Protein AF-A0A351D1A9-F1 (afdb_monomer)

Radius of gyration: 12.64 Å; Cα contacts (8 Å, |Δi|>4): 153; chains: 1; bounding box: 31×25×31 Å

Solvent-accessible surface area (backbone atoms only — not comparable to full-atom values): 4800 Å² total; per-residue (Å²): 104,42,30,51,98,63,41,68,65,44,70,67,49,35,68,40,29,40,36,35,28,71,86,70,49,76,46,57,42,79,45,65,41,35,89,54,97,82,57,46,74,46,72,40,67,95,66,89,62,55,70,41,31,45,36,35,53,52,69,67,50,53,49,98,86,67,49,62,37,66,66,43,75,47,74,56,75,81,84,128

Foldseek 3Di:
DAAAPRHDPDPLQQVQKWWQFPVRDIDTAPDWDDDDNQRDIDGHDPDDTDTFKMWGDWDRDADNVRHIDHTDMDTDDDDD

Structure (mmCIF, N/CA/C/O backbone):
data_AF-A0A351D1A9-F1
#
_entry.id   AF-A0A351D1A9-F1
#
loop_
_atom_site.group_PDB
_atom_site.id
_atom_site.type_symbol
_atom_site.label_atom_id
_atom_site.label_alt_id
_atom_site.label_comp_id
_atom_site.l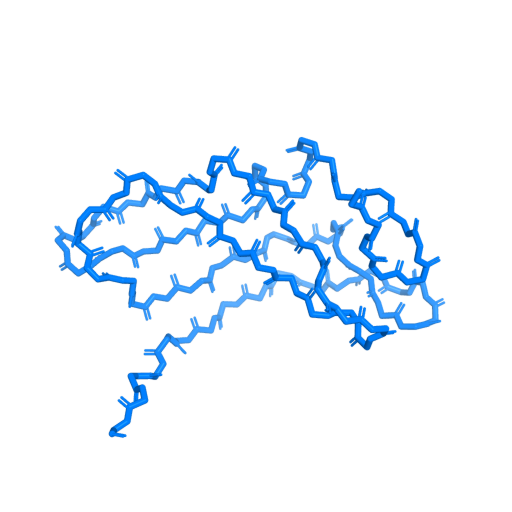abel_asym_id
_atom_site.label_entity_id
_atom_site.label_seq_id
_atom_site.pdbx_PDB_ins_code
_atom_site.Cartn_x
_atom_site.Cartn_y
_atom_site.Cartn_z
_atom_site.occupancy
_atom_site.B_iso_or_equiv
_atom_site.auth_seq_id
_atom_site.auth_comp_id
_atom_site.auth_asym_id
_atom_site.auth_atom_id
_atom_site.pdbx_PDB_model_num
ATOM 1 N N . MET A 1 1 ? -3.434 4.122 -14.987 1.00 46.44 1 MET A N 1
ATOM 2 C CA . MET A 1 1 ? -2.763 4.533 -13.742 1.00 46.44 1 MET A CA 1
ATOM 3 C C . MET A 1 1 ? -1.307 4.166 -13.907 1.00 46.44 1 MET A C 1
ATOM 5 O O . MET A 1 1 ? -1.017 3.008 -14.191 1.00 46.44 1 MET A O 1
ATOM 9 N N . THR A 1 2 ? -0.438 5.163 -13.895 1.00 46.34 2 THR A N 1
ATOM 10 C CA . THR A 1 2 ? 0.998 5.031 -14.142 1.00 46.34 2 THR A CA 1
ATOM 11 C C . THR A 1 2 ? 1.690 5.582 -12.911 1.00 46.34 2 THR A C 1
ATOM 13 O O . THR A 1 2 ? 1.515 6.758 -12.662 1.00 46.34 2 THR A O 1
ATOM 16 N N . GLY A 1 3 ? 2.362 4.719 -12.161 1.00 50.69 3 GLY A N 1
ATOM 17 C CA . GLY A 1 3 ? 3.229 5.005 -11.023 1.00 50.69 3 GLY A CA 1
ATOM 18 C C . GLY A 1 3 ? 4.528 5.728 -11.407 1.00 50.69 3 GLY A C 1
ATOM 19 O O . GLY A 1 3 ? 4.636 6.261 -12.520 1.00 50.69 3 GLY A O 1
ATOM 20 N N . PRO A 1 4 ? 5.557 5.653 -10.539 1.00 51.69 4 PRO A N 1
ATOM 21 C CA . PRO A 1 4 ? 6.795 6.397 -10.704 1.00 51.69 4 PRO A CA 1
ATOM 22 C C . PRO A 1 4 ? 7.419 6.251 -12.095 1.00 51.69 4 PRO A C 1
ATOM 24 O O . PRO A 1 4 ? 7.524 5.138 -12.609 1.00 51.69 4 PRO A O 1
ATOM 27 N N . GLN A 1 5 ? 7.805 7.363 -12.730 1.00 56.12 5 GLN A N 1
ATOM 28 C CA . GLN A 1 5 ? 8.322 7.400 -14.115 1.00 56.12 5 GLN A CA 1
ATOM 29 C C . GLN A 1 5 ? 7.395 6.786 -15.188 1.00 56.12 5 GLN A C 1
ATOM 31 O O . GLN A 1 5 ? 7.844 6.368 -16.257 1.00 56.12 5 GLN A O 1
ATOM 36 N N . GLY A 1 6 ? 6.090 6.710 -14.940 1.00 57.38 6 GLY A N 1
ATOM 37 C CA . GLY A 1 6 ? 5.157 6.085 -15.870 1.00 57.38 6 GLY A CA 1
ATOM 38 C C . GLY A 1 6 ? 4.995 4.568 -15.678 1.00 57.38 6 GLY A C 1
ATOM 39 O O . GLY A 1 6 ? 4.256 3.938 -16.442 1.00 57.38 6 GLY A O 1
ATOM 40 N N . ALA A 1 7 ? 5.667 3.959 -14.691 1.00 63.56 7 ALA A N 1
ATOM 41 C CA . ALA A 1 7 ? 5.628 2.518 -14.447 1.00 63.56 7 ALA A CA 1
ATOM 42 C C . ALA A 1 7 ? 4.235 2.077 -13.985 1.00 63.56 7 ALA A C 1
ATOM 44 O O . ALA A 1 7 ? 3.684 2.632 -13.048 1.00 63.56 7 ALA A O 1
ATOM 45 N N . ALA A 1 8 ? 3.622 1.069 -14.603 1.00 68.06 8 ALA A N 1
ATOM 46 C CA . ALA A 1 8 ? 2.281 0.648 -14.194 1.00 68.06 8 ALA A CA 1
ATOM 47 C C . ALA A 1 8 ? 2.253 0.179 -12.723 1.00 68.06 8 ALA A C 1
ATOM 49 O O . ALA A 1 8 ? 2.991 -0.732 -12.346 1.00 68.06 8 ALA A O 1
ATOM 50 N N . LEU A 1 9 ? 1.359 0.754 -11.908 1.00 82.25 9 LEU A N 1
ATOM 51 C CA . LEU A 1 9 ? 1.023 0.197 -10.596 1.00 82.25 9 LEU A CA 1
ATOM 52 C C . LEU A 1 9 ? 0.270 -1.117 -10.828 1.00 82.25 9 LEU A C 1
ATOM 54 O O . LEU A 1 9 ? -0.858 -1.108 -11.327 1.00 82.25 9 LEU A O 1
ATOM 58 N N . ALA A 1 10 ? 0.914 -2.244 -10.526 1.00 83.94 10 ALA A N 1
ATOM 59 C CA . ALA A 1 10 ? 0.388 -3.576 -10.792 1.00 83.94 10 ALA A CA 1
ATOM 60 C C . ALA A 1 10 ? 0.076 -4.341 -9.496 1.00 83.94 10 ALA A C 1
ATOM 62 O O . ALA A 1 10 ? 0.272 -3.860 -8.378 1.00 83.94 10 ALA A O 1
ATOM 63 N N . GLU A 1 11 ? -0.415 -5.571 -9.655 1.00 91.50 11 GLU A N 1
ATOM 64 C CA . GLU A 1 11 ? -0.788 -6.446 -8.539 1.00 91.50 11 GLU A CA 1
ATOM 65 C C . GLU A 1 11 ? 0.361 -6.690 -7.555 1.00 91.50 11 GLU A C 1
ATOM 67 O O . GLU A 1 11 ? 0.116 -6.802 -6.355 1.00 91.50 11 GLU A O 1
ATOM 72 N N . ALA A 1 12 ? 1.610 -6.721 -8.030 1.00 92.81 12 ALA A N 1
ATOM 73 C CA . ALA A 1 12 ? 2.774 -6.863 -7.163 1.00 92.81 12 ALA A CA 1
ATOM 74 C C . ALA A 1 12 ? 2.893 -5.672 -6.200 1.00 92.81 12 ALA A C 1
ATOM 76 O O . ALA A 1 12 ? 2.961 -5.873 -4.992 1.00 92.81 12 ALA A O 1
ATOM 77 N N . GLN A 1 13 ? 2.816 -4.437 -6.706 1.00 91.50 13 GLN A N 1
ATOM 78 C CA . GLN A 1 13 ? 2.830 -3.226 -5.881 1.00 91.50 13 GLN A CA 1
ATOM 79 C C . GLN A 1 13 ? 1.640 -3.181 -4.918 1.00 91.50 13 GLN A C 1
ATOM 81 O O . GLN A 1 13 ? 1.816 -2.871 -3.742 1.00 91.50 13 GLN A O 1
ATOM 86 N N . ARG A 1 14 ? 0.436 -3.537 -5.391 1.00 94.50 14 ARG A N 1
ATOM 87 C CA . ARG A 1 14 ? -0.779 -3.554 -4.559 1.00 94.50 14 ARG A CA 1
ATOM 88 C C . ARG A 1 14 ? -0.656 -4.535 -3.396 1.00 94.50 14 ARG A C 1
ATOM 90 O O . ARG A 1 14 ? -0.985 -4.190 -2.268 1.00 94.50 14 ARG A O 1
ATOM 97 N N . THR A 1 15 ? -0.189 -5.751 -3.662 1.00 95.81 15 THR A N 1
ATOM 98 C CA . THR A 1 15 ? -0.074 -6.806 -2.641 1.00 95.81 15 THR A CA 1
ATOM 99 C C . THR A 1 15 ? 1.168 -6.658 -1.760 1.00 95.81 15 THR A C 1
ATOM 101 O O . THR A 1 15 ? 1.188 -7.156 -0.636 1.00 95.81 15 THR A O 1
ATOM 104 N N . GLY A 1 16 ? 2.181 -5.931 -2.227 1.00 95.50 16 GLY A N 1
ATOM 105 C CA . GLY A 1 16 ? 3.355 -5.567 -1.440 1.00 95.50 16 GLY A CA 1
ATOM 106 C C . GLY A 1 16 ? 3.137 -4.440 -0.431 1.00 95.50 16 GLY A C 1
ATOM 107 O O . GLY A 1 16 ? 4.011 -4.215 0.404 1.00 95.50 16 GLY A O 1
ATOM 108 N N . LEU A 1 17 ? 1.996 -3.745 -0.491 1.00 95.88 17 LEU A N 1
ATOM 109 C CA . LEU A 1 17 ? 1.599 -2.728 0.478 1.00 95.88 17 LEU A CA 1
ATOM 110 C C . LEU A 1 17 ? 0.644 -3.332 1.514 1.00 95.88 17 LEU A C 1
ATOM 112 O O . LEU A 1 17 ? -0.395 -3.893 1.168 1.00 95.88 17 LEU A O 1
ATOM 116 N N . THR A 1 18 ? 0.976 -3.179 2.795 1.00 98.00 18 THR A N 1
ATOM 117 C CA . THR A 1 18 ? 0.121 -3.559 3.927 1.00 98.00 18 THR A CA 1
ATOM 118 C C . THR A 1 18 ? -0.188 -2.341 4.786 1.00 98.00 18 THR A C 1
ATOM 120 O O . THR A 1 18 ? 0.714 -1.603 5.179 1.00 98.00 18 THR A O 1
ATOM 123 N N . VAL A 1 19 ? -1.458 -2.153 5.133 1.00 97.94 19 VAL A N 1
ATOM 124 C CA . VAL A 1 19 ? -1.912 -1.107 6.053 1.00 97.94 19 VAL A CA 1
ATOM 125 C C . VAL A 1 19 ? -2.316 -1.740 7.378 1.00 97.94 19 VAL A C 1
ATOM 127 O O . VAL A 1 19 ? -3.112 -2.676 7.401 1.00 97.94 19 VAL A O 1
ATOM 130 N N . LEU A 1 20 ? -1.762 -1.228 8.477 1.00 98.19 20 LEU A N 1
ATOM 131 C CA . LEU A 1 20 ? -2.247 -1.500 9.828 1.00 98.19 20 LEU A CA 1
ATOM 132 C C . LEU A 1 20 ? -3.399 -0.547 10.132 1.00 98.19 20 LEU A C 1
ATOM 134 O O . LEU A 1 20 ? -3.236 0.669 10.011 1.00 98.19 20 LEU A O 1
ATOM 138 N N . LEU A 1 21 ? -4.525 -1.097 10.558 1.00 97.88 21 LEU A N 1
ATOM 139 C CA . LEU A 1 21 ? -5.706 -0.354 10.971 1.00 97.88 21 LEU A CA 1
ATOM 140 C C . LEU A 1 21 ? -5.755 -0.207 12.497 1.00 97.88 21 LEU A C 1
ATOM 142 O O . LEU A 1 21 ? -5.141 -0.976 13.236 1.00 97.88 21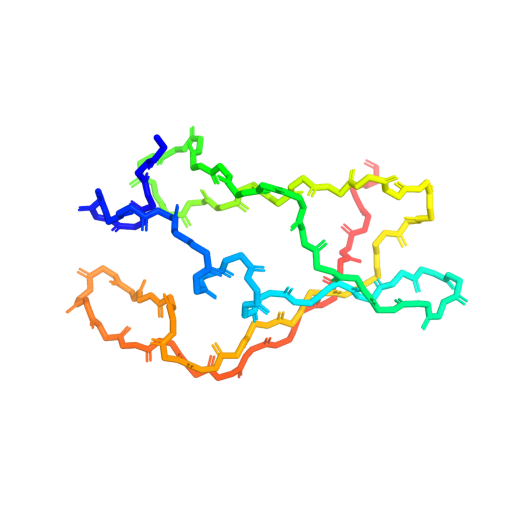 LEU A O 1
ATOM 146 N N . GLU A 1 22 ? -6.519 0.770 12.980 1.00 97.44 22 GLU A N 1
ATOM 147 C CA . GLU A 1 22 ? -6.676 1.062 14.413 1.00 97.44 22 GLU A CA 1
ATOM 148 C C . GLU A 1 22 ? -7.262 -0.112 15.213 1.00 97.44 22 GLU A C 1
ATOM 150 O O . GLU A 1 22 ? -6.919 -0.313 16.377 1.00 97.44 22 GLU A O 1
ATOM 155 N N . ASN A 1 23 ? -8.095 -0.939 14.578 1.00 97.06 23 ASN A N 1
ATOM 156 C CA . ASN A 1 23 ? -8.654 -2.148 15.186 1.00 97.06 23 ASN A CA 1
ATOM 157 C C . ASN A 1 23 ? -7.633 -3.304 15.309 1.00 97.06 23 ASN A C 1
ATOM 159 O O . ASN A 1 23 ? -7.973 -4.360 15.841 1.00 97.06 23 ASN A O 1
ATOM 163 N N . GLY A 1 24 ? -6.395 -3.108 14.843 1.00 97.88 24 GLY A N 1
ATOM 164 C CA . GLY A 1 24 ? -5.312 -4.089 14.866 1.00 97.88 24 GLY A CA 1
ATOM 165 C C . GLY A 1 24 ? -5.190 -4.937 13.597 1.00 97.88 24 GLY A C 1
ATOM 166 O O . GLY A 1 24 ? -4.202 -5.668 13.463 1.00 97.88 24 GLY A O 1
ATOM 167 N N . ASP A 1 25 ? -6.135 -4.829 12.661 1.00 98.19 25 ASP A N 1
ATOM 168 C CA . ASP A 1 25 ? -6.121 -5.607 11.425 1.00 98.19 25 ASP A CA 1
ATOM 169 C C . ASP A 1 25 ? -5.042 -5.124 10.455 1.00 98.19 25 ASP A C 1
ATOM 171 O O . ASP A 1 25 ? -4.647 -3.956 10.425 1.00 98.19 25 ASP A O 1
ATOM 175 N N . ARG A 1 26 ? -4.570 -6.057 9.626 1.00 97.94 26 ARG A N 1
ATOM 176 C CA . ARG A 1 26 ? -3.658 -5.787 8.516 1.00 97.94 26 ARG A CA 1
ATOM 177 C C . ARG A 1 26 ? -4.351 -6.100 7.206 1.00 97.94 26 ARG A C 1
ATOM 179 O O . ARG A 1 26 ? -4.779 -7.232 6.995 1.00 97.94 26 ARG A O 1
ATOM 186 N N . VAL A 1 27 ? -4.413 -5.111 6.327 1.00 98.12 27 VAL A N 1
ATOM 187 C CA . VAL A 1 27 ? -5.117 -5.209 5.045 1.00 98.12 27 VAL A CA 1
ATOM 188 C C . VAL A 1 27 ? -4.224 -4.786 3.888 1.00 98.12 27 VAL A C 1
ATOM 190 O O . VAL A 1 27 ? -3.271 -4.028 4.064 1.00 98.12 27 VAL A O 1
ATOM 193 N N . GLN A 1 28 ? -4.551 -5.265 2.692 1.00 97.88 28 GLN A N 1
ATOM 194 C CA . GLN A 1 28 ? -3.964 -4.790 1.441 1.00 97.88 28 GLN A CA 1
ATOM 195 C C . GLN A 1 28 ? -4.952 -3.846 0.742 1.00 97.88 28 GLN A C 1
ATOM 197 O O . GLN A 1 28 ? -6.164 -4.059 0.839 1.00 97.88 28 GLN A O 1
ATOM 202 N N . PRO A 1 29 ? -4.475 -2.842 -0.010 1.00 96.12 29 PRO A N 1
ATOM 203 C CA . PRO A 1 29 ? -5.338 -1.999 -0.829 1.00 96.12 29 PRO A CA 1
ATOM 204 C C . PRO A 1 29 ? -6.127 -2.785 -1.869 1.00 96.12 29 PRO A C 1
ATOM 206 O O . PRO A 1 29 ? -5.635 -3.760 -2.441 1.00 96.12 29 PRO A O 1
ATOM 209 N N . ILE A 1 30 ? -7.328 -2.303 -2.185 1.00 95.69 30 ILE A N 1
ATOM 210 C CA . ILE A 1 30 ? -8.134 -2.826 -3.298 1.00 95.69 30 ILE A CA 1
ATOM 211 C C . ILE A 1 30 ? -7.685 -2.258 -4.649 1.00 95.69 30 ILE A C 1
ATOM 213 O O . ILE A 1 30 ? -7.873 -2.895 -5.681 1.00 95.69 30 ILE A O 1
ATOM 217 N N . SER A 1 31 ? -7.055 -1.084 -4.647 1.00 92.31 31 SER A N 1
ATOM 218 C CA . SER A 1 31 ? -6.450 -0.471 -5.827 1.00 92.31 31 SER A CA 1
ATOM 219 C C . SER A 1 31 ? -5.360 0.510 -5.421 1.00 92.31 31 SER A C 1
ATOM 221 O O . SER A 1 31 ? -5.435 1.110 -4.347 1.00 92.31 31 SER A O 1
ATOM 223 N N . LEU A 1 32 ? -4.390 0.704 -6.313 1.00 91.06 32 LEU A N 1
ATOM 224 C CA . LEU A 1 32 ? -3.421 1.790 -6.232 1.00 91.06 32 LEU A CA 1
ATOM 225 C C . LEU A 1 32 ? -3.651 2.758 -7.393 1.00 91.06 32 LEU A C 1
ATOM 227 O O . LEU A 1 32 ? -3.828 2.320 -8.531 1.00 91.06 32 LEU A O 1
ATOM 231 N N . GLY A 1 33 ? -3.649 4.049 -7.093 1.00 85.88 33 GLY A N 1
ATOM 232 C CA . GLY A 1 33 ? -3.646 5.134 -8.060 1.00 85.88 33 GLY A CA 1
ATOM 233 C C . GLY A 1 33 ? -2.345 5.914 -8.000 1.00 85.88 33 GLY A C 1
ATOM 234 O O . GLY A 1 33 ? -1.646 5.877 -6.995 1.00 85.88 33 GLY A O 1
ATOM 235 N N . ASP A 1 34 ? -2.051 6.602 -9.091 1.00 80.00 34 ASP A N 1
ATOM 236 C CA . ASP A 1 34 ? -1.066 7.674 -9.130 1.00 80.00 34 ASP A CA 1
ATOM 237 C C . ASP A 1 34 ? -1.828 8.910 -9.611 1.00 80.00 34 ASP A C 1
ATOM 239 O O . ASP A 1 34 ? -2.543 8.828 -10.625 1.00 80.00 34 ASP A O 1
ATOM 243 N N . ASP A 1 35 ? -1.792 9.977 -8.821 1.00 69.12 35 ASP A N 1
ATOM 244 C CA . ASP A 1 35 ? -2.530 11.212 -9.068 1.00 69.12 35 ASP A CA 1
ATOM 245 C C . ASP A 1 35 ? -1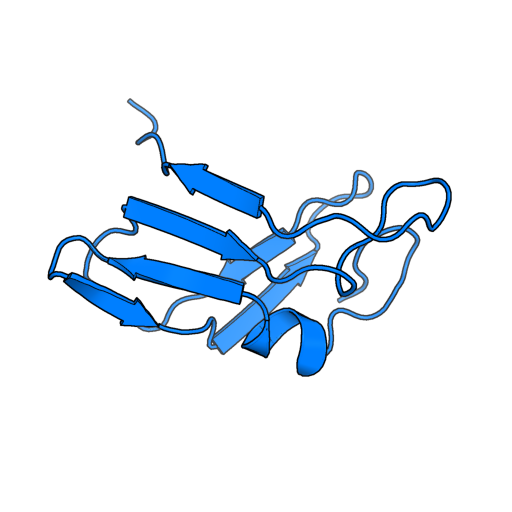.628 12.424 -9.351 1.00 69.12 35 ASP A C 1
ATOM 247 O O . ASP A 1 35 ? -2.168 13.497 -9.640 1.00 69.12 35 ASP A O 1
ATOM 251 N N . ASP A 1 36 ? -0.295 12.266 -9.372 1.00 66.62 36 ASP A N 1
ATOM 252 C CA . ASP A 1 36 ? 0.635 13.357 -9.671 1.00 66.62 36 ASP A CA 1
ATOM 253 C C . ASP A 1 36 ? 1.894 12.934 -10.471 1.00 66.62 36 ASP A C 1
ATOM 255 O O . ASP A 1 36 ? 2.146 11.760 -10.714 1.00 66.62 36 ASP A O 1
ATOM 259 N N . PRO A 1 37 ? 2.681 13.887 -11.005 1.00 64.62 37 PRO A N 1
ATOM 260 C CA . PRO A 1 37 ? 3.914 13.571 -11.735 1.00 64.62 37 PRO A CA 1
ATOM 261 C C . PRO A 1 37 ? 5.103 13.179 -10.842 1.00 64.62 37 PRO A C 1
ATOM 263 O O . PRO A 1 37 ? 6.158 12.834 -11.377 1.00 64.62 37 PRO A O 1
ATOM 266 N N . ASP A 1 38 ? 4.961 13.282 -9.519 1.00 65.62 38 ASP A N 1
ATOM 267 C CA . ASP A 1 38 ? 6.039 13.267 -8.528 1.00 65.62 38 ASP A CA 1
ATOM 268 C C . ASP A 1 38 ? 6.063 11.960 -7.710 1.00 65.62 38 ASP A C 1
ATOM 270 O O . ASP A 1 38 ? 6.658 11.902 -6.630 1.00 65.62 38 ASP A O 1
ATOM 274 N N . ASN A 1 39 ? 5.510 10.877 -8.272 1.00 70.00 39 ASN A N 1
ATOM 275 C CA . ASN A 1 39 ? 5.526 9.522 -7.716 1.00 70.00 39 ASN A CA 1
ATOM 276 C C . ASN A 1 39 ? 4.656 9.364 -6.453 1.00 70.00 39 ASN A C 1
ATOM 278 O O . ASN A 1 39 ? 4.983 8.563 -5.567 1.00 70.00 39 ASN A O 1
ATO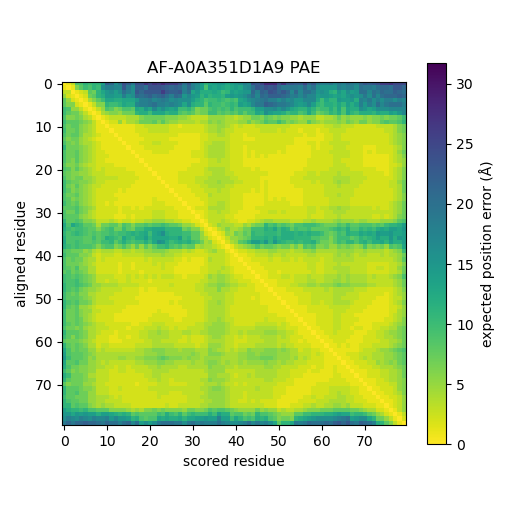M 282 N N . HIS A 1 40 ? 3.555 10.111 -6.349 1.00 79.56 40 HIS A N 1
ATOM 283 C CA . HIS A 1 40 ? 2.586 9.937 -5.274 1.00 79.56 40 HIS A CA 1
ATOM 284 C C . HIS A 1 40 ? 1.635 8.769 -5.558 1.00 79.56 40 HIS A C 1
ATOM 286 O O . HIS A 1 40 ? 1.022 8.660 -6.616 1.00 79.56 40 HIS A O 1
ATOM 292 N N . VAL A 1 41 ? 1.492 7.865 -4.585 1.00 85.00 41 VAL A N 1
ATOM 293 C CA . VAL A 1 41 ? 0.640 6.677 -4.722 1.00 85.00 41 VAL A CA 1
ATOM 294 C C . VAL A 1 41 ? -0.537 6.762 -3.764 1.00 85.00 41 VAL A C 1
ATOM 296 O O . VAL A 1 41 ? -0.373 6.751 -2.544 1.00 85.00 41 VAL A O 1
ATOM 299 N N . VAL A 1 42 ? -1.743 6.753 -4.323 1.00 88.44 42 VAL A N 1
ATOM 300 C CA . VAL A 1 42 ? -3.001 6.718 -3.576 1.00 88.44 42 VAL A CA 1
ATOM 301 C C . VAL A 1 42 ? -3.440 5.269 -3.383 1.00 88.44 42 VAL A C 1
ATOM 303 O O . VAL A 1 42 ? -3.752 4.566 -4.344 1.00 88.44 42 VAL A O 1
ATOM 306 N N . ALA A 1 43 ? -3.501 4.807 -2.134 1.00 91.75 43 ALA A N 1
ATOM 307 C CA . ALA A 1 43 ? -3.982 3.471 -1.792 1.00 91.75 43 ALA A CA 1
ATOM 308 C C . ALA A 1 43 ? -5.457 3.504 -1.357 1.00 91.75 43 ALA A C 1
ATOM 310 O O . ALA A 1 43 ? -5.796 4.093 -0.332 1.00 91.75 43 ALA A O 1
ATOM 311 N N . CYS A 1 44 ? -6.337 2.831 -2.103 1.00 92.88 44 CYS A N 1
ATOM 312 C CA . CYS A 1 44 ? -7.750 2.716 -1.740 1.00 92.88 44 CYS A CA 1
ATOM 313 C C . CYS A 1 44 ? -7.977 1.508 -0.824 1.00 92.88 44 CYS A C 1
ATOM 315 O O . CYS A 1 44 ? -7.592 0.386 -1.164 1.00 92.88 44 CYS A O 1
ATOM 317 N N . LEU A 1 45 ? -8.660 1.723 0.300 1.00 95.81 45 LEU A N 1
ATOM 318 C CA . LEU A 1 45 ? -9.059 0.682 1.250 1.00 95.81 45 LEU A CA 1
ATOM 319 C C . LEU A 1 45 ? -10.582 0.510 1.218 1.00 95.81 45 LEU A C 1
ATOM 321 O O . LEU A 1 45 ? -11.311 1.487 1.063 1.00 95.81 45 LEU A O 1
ATOM 325 N N . ALA A 1 46 ? -11.062 -0.721 1.390 1.00 95.62 46 ALA A N 1
ATOM 326 C CA . ALA A 1 46 ? -12.490 -1.017 1.559 1.00 95.62 46 ALA A CA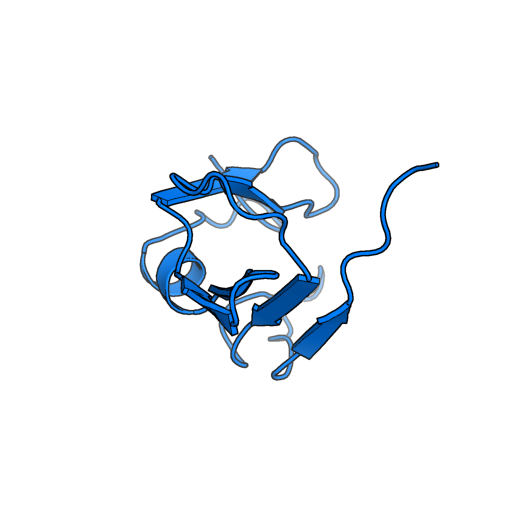 1
ATOM 327 C C . ALA A 1 46 ? -12.922 -1.001 3.040 1.00 95.62 46 ALA A C 1
ATOM 329 O O . ALA A 1 46 ? -13.985 -1.509 3.387 1.00 95.62 46 ALA A O 1
ATOM 330 N N . GLU A 1 47 ? -12.082 -0.430 3.904 1.00 96.38 47 GLU A N 1
ATOM 331 C CA . GLU A 1 47 ? -12.164 -0.560 5.355 1.00 96.38 47 GLU A CA 1
ATOM 332 C C . GLU A 1 47 ? -12.656 0.730 6.003 1.00 96.38 47 GLU A C 1
ATOM 334 O O . GLU A 1 47 ? -12.351 1.832 5.548 1.00 96.38 47 GLU A O 1
ATOM 339 N N . THR A 1 48 ? -13.411 0.595 7.093 1.00 94.88 48 THR A N 1
ATOM 340 C CA . THR A 1 48 ? -13.938 1.742 7.847 1.00 94.88 48 THR A CA 1
ATOM 341 C C . THR A 1 48 ? -13.046 2.160 9.012 1.00 94.88 48 THR A C 1
ATOM 343 O O . THR A 1 48 ? -13.172 3.281 9.499 1.00 94.88 48 THR A O 1
ATOM 346 N N . SER A 1 49 ? -12.182 1.265 9.500 1.00 96.94 49 SER A N 1
ATOM 347 C CA . SER A 1 49 ? -11.216 1.588 10.553 1.00 96.94 49 SER A CA 1
ATOM 348 C C . SER A 1 49 ? -10.114 2.491 10.008 1.00 96.94 49 SER A C 1
ATOM 350 O O . SER A 1 49 ? -9.643 2.301 8.888 1.00 96.94 49 SER A O 1
ATOM 352 N N . ALA A 1 50 ? -9.691 3.469 10.810 1.00 95.00 50 ALA A N 1
ATOM 353 C CA . ALA A 1 50 ? -8.644 4.400 10.412 1.00 95.00 50 ALA A CA 1
ATOM 354 C C . ALA A 1 50 ? -7.305 3.676 10.195 1.00 95.00 50 ALA A C 1
ATOM 356 O O . ALA A 1 50 ? -6.952 2.759 10.941 1.00 95.00 50 ALA A O 1
ATOM 357 N N . ALA A 1 51 ? -6.550 4.109 9.185 1.00 95.94 51 ALA A N 1
ATOM 358 C CA . ALA A 1 51 ? -5.188 3.645 8.955 1.00 95.94 51 ALA A CA 1
ATOM 359 C C . ALA A 1 51 ? -4.233 4.242 10.000 1.00 95.94 51 ALA A C 1
ATOM 361 O O . ALA A 1 51 ? -4.280 5.437 10.282 1.00 95.94 51 ALA A O 1
ATOM 362 N N . VAL A 1 52 ? -3.347 3.407 10.541 1.00 97.12 52 VAL A N 1
ATOM 363 C CA . VAL A 1 52 ? -2.355 3.770 11.567 1.00 97.12 52 VAL A CA 1
ATOM 364 C C . VAL A 1 52 ? -0.945 3.763 11.000 1.00 97.12 52 VAL A C 1
ATOM 366 O O . VAL A 1 52 ? -0.148 4.646 11.300 1.00 97.12 52 VAL A O 1
ATOM 369 N N . SER A 1 53 ? -0.609 2.783 10.165 1.00 97.50 53 SER A N 1
ATOM 370 C CA . SER A 1 53 ? 0.699 2.737 9.513 1.00 97.50 53 SER A CA 1
ATOM 371 C C . SER A 1 53 ? 0.633 2.028 8.175 1.00 97.50 53 SER A C 1
ATOM 373 O O . SER A 1 53 ? -0.154 1.098 8.004 1.00 97.50 53 SER A O 1
ATOM 375 N N . VAL A 1 54 ? 1.524 2.409 7.271 1.00 96.69 54 VAL A N 1
ATOM 376 C CA . VAL A 1 54 ? 1.717 1.768 5.973 1.00 96.69 54 VAL A CA 1
ATOM 377 C C . VAL A 1 54 ? 3.075 1.081 5.965 1.00 96.69 54 VAL A C 1
ATOM 379 O O . VAL A 1 54 ? 4.072 1.693 6.337 1.00 96.69 54 V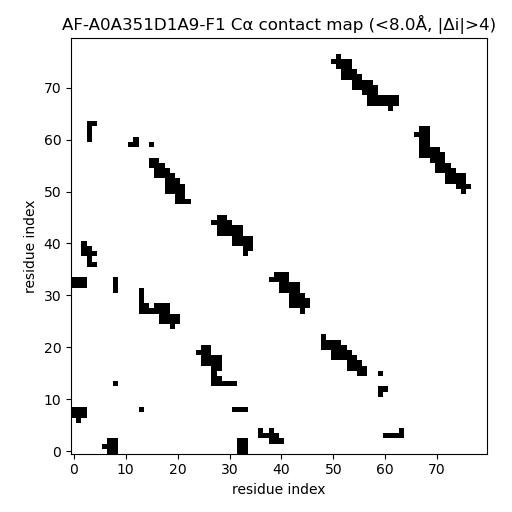AL A O 1
ATOM 382 N N . ASN A 1 55 ? 3.115 -0.176 5.535 1.00 97.69 55 ASN A N 1
ATOM 383 C CA . ASN A 1 55 ? 4.334 -0.923 5.254 1.00 97.69 55 ASN A CA 1
ATOM 384 C C . ASN A 1 55 ? 4.366 -1.312 3.776 1.00 97.69 55 ASN A C 1
ATOM 386 O O . ASN A 1 55 ? 3.347 -1.696 3.203 1.00 97.69 55 ASN A O 1
ATOM 390 N N . VAL A 1 56 ? 5.545 -1.209 3.179 1.00 95.31 56 VAL A N 1
ATOM 391 C CA . VAL A 1 56 ? 5.814 -1.568 1.791 1.00 95.31 56 VAL A CA 1
ATOM 392 C C . VAL A 1 56 ? 7.046 -2.457 1.775 1.00 95.31 56 VAL A C 1
ATOM 394 O O . VAL A 1 56 ? 8.092 -2.065 2.297 1.00 95.31 56 VAL A O 1
ATOM 397 N N . ILE A 1 57 ? 6.927 -3.643 1.180 1.00 95.50 57 ILE A N 1
ATOM 398 C CA . ILE A 1 57 ? 8.059 -4.567 1.056 1.00 95.50 57 ILE A CA 1
ATOM 399 C C . ILE A 1 57 ? 9.117 -4.034 0.081 1.00 95.50 57 ILE A C 1
ATOM 401 O O . ILE A 1 57 ? 8.811 -3.300 -0.861 1.00 95.50 57 ILE A O 1
ATOM 405 N N . SER A 1 58 ? 10.371 -4.432 0.292 1.00 94.44 58 SER A N 1
ATOM 406 C CA . SER A 1 58 ? 11.491 -4.029 -0.5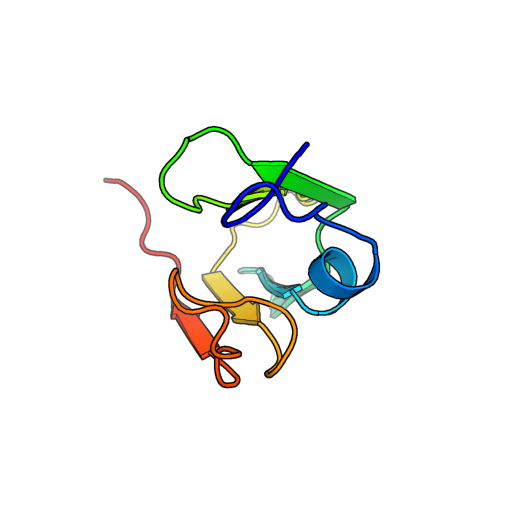63 1.00 94.44 58 SER A CA 1
ATOM 407 C C . SER A 1 58 ? 11.306 -4.453 -2.020 1.00 94.44 58 SER A C 1
ATOM 409 O O . SER A 1 58 ? 10.799 -5.545 -2.284 1.00 94.44 58 SER A O 1
ATOM 411 N N . GLY A 1 59 ? 11.845 -3.669 -2.952 1.00 91.19 59 GLY A N 1
ATOM 412 C CA . GLY A 1 59 ? 12.036 -4.117 -4.334 1.00 91.19 59 GLY A CA 1
ATOM 413 C C . GLY A 1 59 ? 10.875 -3.851 -5.294 1.00 91.19 59 GLY A C 1
ATOM 414 O O . GLY A 1 59 ? 10.961 -4.260 -6.446 1.00 91.19 59 GLY A O 1
ATOM 415 N N . LEU A 1 60 ? 9.781 -3.232 -4.834 1.00 88.69 60 LEU A N 1
ATOM 416 C CA . LEU A 1 60 ? 8.572 -3.026 -5.650 1.00 88.69 60 LEU A CA 1
ATOM 417 C C . LEU A 1 60 ? 8.341 -1.585 -6.106 1.00 88.69 60 LEU A C 1
ATOM 419 O O . LEU A 1 60 ? 7.680 -1.356 -7.120 1.00 88.69 60 LEU A O 1
ATOM 423 N N . PHE A 1 61 ? 8.836 -0.628 -5.329 1.00 86.81 61 PHE A N 1
ATOM 424 C CA . PHE A 1 61 ? 8.770 0.799 -5.621 1.00 86.81 61 PHE A CA 1
ATOM 425 C C . PHE A 1 61 ? 10.190 1.301 -5.816 1.00 86.81 61 PHE A C 1
ATOM 427 O O . PHE A 1 61 ? 11.100 0.793 -5.166 1.00 86.81 61 PHE A O 1
ATOM 434 N N . HIS A 1 62 ? 10.365 2.266 -6.708 1.00 84.62 62 HIS A N 1
ATOM 435 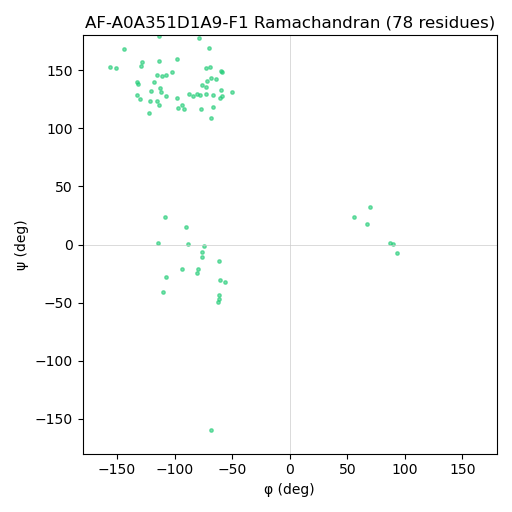C CA . HIS A 1 62 ? 11.672 2.736 -7.143 1.00 84.62 62 HIS A CA 1
ATOM 436 C C . HIS A 1 62 ? 11.743 4.254 -7.034 1.00 84.62 62 HIS A C 1
ATOM 438 O O . HIS A 1 62 ? 10.716 4.938 -7.093 1.00 84.62 62 HIS A O 1
ATOM 444 N N . ASP A 1 63 ? 12.950 4.774 -6.863 1.00 79.38 63 ASP A N 1
ATOM 445 C CA . ASP A 1 63 ? 13.209 6.205 -6.931 1.00 79.38 63 ASP A CA 1
ATOM 446 C C . ASP A 1 63 ? 13.292 6.699 -8.402 1.00 79.38 63 ASP A C 1
ATOM 448 O O . ASP A 1 63 ? 13.169 5.910 -9.349 1.00 79.38 63 ASP A O 1
ATOM 452 N N . PRO A 1 64 ? 13.472 8.011 -8.652 1.00 76.56 64 PRO A N 1
ATOM 453 C CA . PRO A 1 64 ? 13.627 8.533 -10.014 1.00 76.56 64 PRO A CA 1
ATOM 454 C C . PRO A 1 64 ? 14.848 8.003 -10.791 1.00 76.56 64 PRO A C 1
ATOM 456 O O . PRO A 1 64 ? 14.921 8.209 -12.000 1.00 76.56 64 PRO A O 1
ATOM 459 N N . GLY A 1 65 ? 15.813 7.364 -10.125 1.00 82.25 65 GLY A N 1
ATOM 460 C CA . GLY A 1 65 ? 16.958 6.681 -10.729 1.00 82.25 65 GLY A CA 1
ATOM 461 C C . GLY A 1 65 ? 16.691 5.217 -11.094 1.00 82.25 65 GLY A C 1
ATOM 462 O O . GLY A 1 65 ? 17.588 4.578 -11.637 1.00 82.25 65 GLY A O 1
ATOM 463 N N . ASP A 1 66 ? 15.473 4.715 -10.846 1.00 80.38 66 ASP A N 1
ATOM 464 C CA . ASP A 1 66 ? 15.081 3.298 -10.942 1.00 80.38 66 ASP A CA 1
ATOM 465 C C . ASP A 1 66 ? 15.748 2.394 -9.882 1.00 80.38 66 ASP A C 1
ATOM 467 O O . ASP A 1 66 ? 15.724 1.164 -9.983 1.00 80.38 66 ASP A O 1
ATOM 471 N N . ASP A 1 67 ? 16.295 2.977 -8.811 1.00 85.50 67 ASP A N 1
ATOM 472 C CA . ASP A 1 67 ? 16.830 2.206 -7.693 1.00 85.50 67 ASP A CA 1
ATOM 473 C C . ASP A 1 67 ? 15.685 1.717 -6.801 1.00 85.50 67 ASP A C 1
ATOM 475 O O . ASP A 1 67 ? 14.812 2.478 -6.376 1.00 85.50 67 ASP A O 1
ATOM 479 N N . ALA A 1 68 ? 15.673 0.413 -6.522 1.00 88.75 68 ALA A N 1
ATOM 480 C CA . ALA A 1 68 ? 14.584 -0.201 -5.783 1.00 88.75 68 ALA A CA 1
ATOM 481 C C . ALA A 1 68 ? 14.621 0.183 -4.295 1.00 88.75 68 ALA A C 1
ATOM 483 O O . ALA A 1 68 ? 15.630 0.011 -3.605 1.00 88.75 68 ALA A O 1
ATOM 484 N N . ASN A 1 69 ? 13.482 0.633 -3.779 1.00 89.25 69 ASN A N 1
ATOM 485 C CA . ASN A 1 69 ? 13.337 1.056 -2.395 1.00 89.25 69 ASN A CA 1
ATOM 486 C C . ASN A 1 69 ? 13.458 -0.140 -1.430 1.00 89.25 69 ASN A C 1
ATOM 488 O O . ASN A 1 69 ? 12.963 -1.240 -1.724 1.00 89.25 69 ASN A O 1
ATOM 492 N N . PRO A 1 70 ? 14.074 0.056 -0.248 1.00 95.50 70 PRO A N 1
ATOM 493 C CA . PRO A 1 70 ? 14.093 -0.950 0.807 1.00 95.50 70 PRO A CA 1
ATOM 494 C C . PRO A 1 70 ? 12.703 -1.123 1.430 1.00 95.50 70 PRO A C 1
ATOM 496 O O . PRO A 1 70 ? 11.794 -0.314 1.222 1.00 95.50 70 PRO A O 1
ATOM 499 N N . GLU A 1 71 ? 12.545 -2.165 2.250 1.00 96.94 71 GLU A N 1
ATOM 500 C CA . GLU A 1 71 ? 11.339 -2.304 3.061 1.00 96.94 71 GLU A CA 1
ATOM 501 C C . GLU A 1 71 ? 11.189 -1.075 3.961 1.00 96.94 71 GLU A C 1
ATOM 503 O O . GLU A 1 71 ? 12.117 -0.690 4.676 1.00 96.94 71 GLU A O 1
ATOM 508 N N . THR A 1 72 ? 10.012 -0.461 3.907 1.00 94.69 72 THR A N 1
ATOM 509 C CA . THR A 1 72 ? 9.741 0.807 4.579 1.00 94.69 72 THR A CA 1
ATOM 510 C C . THR A 1 72 ? 8.424 0.721 5.336 1.00 94.69 72 THR A C 1
ATOM 512 O O . THR A 1 72 ? 7.449 0.149 4.853 1.00 94.69 72 THR A O 1
ATOM 515 N N . SER A 1 73 ? 8.386 1.293 6.540 1.00 96.38 73 SER A N 1
ATOM 516 C CA . SER A 1 73 ? 7.177 1.412 7.355 1.00 96.38 73 SER A CA 1
ATOM 517 C C . SER A 1 73 ? 7.056 2.830 7.895 1.00 96.38 73 SER A C 1
ATOM 519 O O . SER A 1 73 ? 8.012 3.357 8.466 1.00 96.38 73 SER A O 1
ATOM 521 N N . VAL A 1 74 ? 5.893 3.451 7.707 1.00 95.56 74 VAL A N 1
ATOM 522 C CA . VAL A 1 74 ? 5.629 4.848 8.078 1.00 95.56 74 VAL A CA 1
ATOM 523 C C . VAL A 1 74 ? 4.313 4.937 8.844 1.00 95.56 74 VAL A C 1
ATOM 525 O O . VAL A 1 74 ? 3.331 4.283 8.495 1.0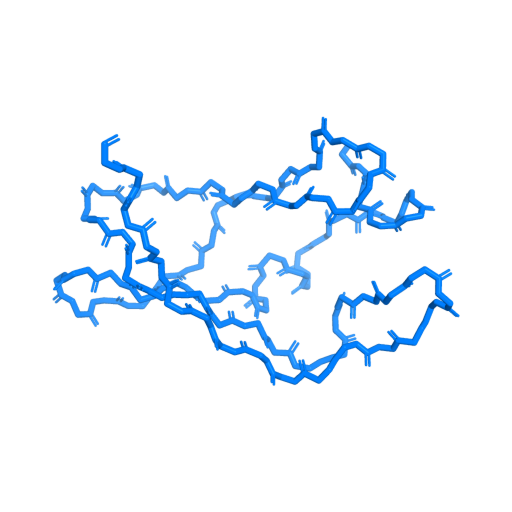0 95.56 74 VAL A O 1
ATOM 528 N N . GLN A 1 75 ? 4.292 5.746 9.905 1.00 97.06 75 GLN A N 1
ATOM 529 C CA . GLN A 1 75 ? 3.070 6.043 10.653 1.00 97.06 75 GLN A CA 1
ATOM 530 C C . GLN A 1 75 ? 2.203 7.033 9.875 1.00 97.06 75 GLN A C 1
ATOM 532 O O . GLN A 1 75 ? 2.703 8.027 9.348 1.00 97.06 75 GLN A O 1
ATOM 537 N N . VAL A 1 76 ? 0.900 6.781 9.842 1.00 93.62 76 VAL A N 1
ATOM 538 C CA . VAL A 1 76 ? -0.083 7.722 9.317 1.00 93.62 76 VAL A CA 1
ATOM 539 C C . VAL A 1 76 ? -0.292 8.797 10.375 1.00 93.62 76 VAL A C 1
ATOM 541 O O . VAL A 1 76 ? -0.742 8.519 11.485 1.00 93.62 76 VAL A O 1
ATOM 544 N N . VAL A 1 77 ? 0.062 10.033 10.034 1.00 89.19 77 VAL A N 1
ATOM 545 C CA . VAL A 1 77 ? -0.209 11.192 10.884 1.00 89.19 77 VAL A CA 1
ATOM 546 C C . VAL A 1 77 ? -1.541 11.787 10.430 1.00 89.19 77 VAL A C 1
ATOM 548 O O . VAL A 1 77 ? -1.648 12.165 9.262 1.00 89.19 77 VAL A O 1
ATOM 551 N N . PRO A 1 78 ? -2.562 11.873 11.301 1.00 75.69 78 PRO A N 1
ATOM 552 C CA . PRO A 1 78 ? -3.821 12.508 10.941 1.00 75.69 78 PRO A CA 1
ATOM 553 C C . PRO A 1 78 ? -3.575 13.968 10.555 1.00 75.69 78 PRO A C 1
ATOM 555 O O . PRO A 1 78 ? -2.884 14.695 11.273 1.00 75.69 78 PRO A O 1
ATOM 558 N N . SER A 1 79 ? -4.152 14.413 9.442 1.00 71.88 79 SER A N 1
ATOM 559 C CA . SER A 1 79 ? -4.256 15.841 9.150 1.00 71.88 79 SER A CA 1
ATOM 560 C C . SER A 1 79 ? -5.193 16.478 10.180 1.00 71.88 79 SER A C 1
ATOM 562 O O . SER A 1 79 ? -6.349 16.063 10.285 1.00 71.88 79 SER A O 1
ATOM 564 N N . LEU A 1 80 ? -4.663 17.425 10.959 1.00 55.53 80 LEU A N 1
ATOM 565 C CA . LEU A 1 80 ? -5.391 18.218 11.958 1.00 55.53 80 LEU A CA 1
ATOM 566 C C . LEU A 1 80 ? -6.428 19.152 11.322 1.00 55.53 80 LEU A C 1
ATOM 568 O O . LEU A 1 80 ? -6.150 19.674 10.219 1.00 55.53 80 LEU A O 1
#

Mean predicted aligned error: 5.04 Å

pLDDT: mean 86.19, std 14.1, range [46.34, 98.19]

Nearest PDB structures (foldseek):
  6gwk-assembly3_O  TM=2.880E-01  e=4.658E-01  Caulobacter vibrioides CB15
  5gl6-assembly2_B  TM=2.381E-01  e=1.063E+00  Mycolicibacterium smegmatis MC2 155

Secondary structure (DSSP, 8-state):
-B-GGG-B--HHHHHHEEEEETTS-EE--SEEEE-STT--EEEE----SPEEEEEE-TTSSB-TT-PBPPPEEEEPPPP-

Sequence (80 aa):
MTGPQGAALAEAQRTGLTVLLENGDRVQPISLGDDDPDNHVVACLAETSAAVSVNVISGLFHDPGDDANPETSVQVVPSL